Protein AF-A0A2S8EPN7-F1 (afdb_monomer_lite)

Foldseek 3Di:
DVVLVVVLVVLLVVCVVVVHDPVVNCVVSVVSLVVLLCCQVPPDQPDPVVVVSPSHCVVSVVVVVVVCVVVVVVVVVD

pLDDT: mean 89.5, std 4.64, range [62.97, 95.19]

Secondary structure (DSSP, 8-state):
-HHHHHHHHHHHHHHHHTT--HHHHHHHHHHHHHHHHHHHHHS-TT-HHHHHHTS-SHHHHHHHHHHHHHHHHHHHH-

Sequence (78 aa):
MLTVLVMAAVLWGIGWAMGAPLRARLAMVGALYAAVLAIQFTLPGDAALRAATGGSPAPWLALGGVAALVGGYGAGLG

Structure (mmCIF, N/CA/C/O backbone):
data_AF-A0A2S8EPN7-F1
#
_entry.id   AF-A0A2S8EPN7-F1
#
loop_
_atom_site.group_PDB
_atom_site.id
_atom_site.type_symbol
_atom_site.label_atom_id
_atom_site.label_alt_id
_atom_site.label_comp_id
_atom_site.label_asym_id
_atom_site.label_entity_id
_atom_site.label_seq_id
_atom_site.pdbx_PDB_ins_code
_atom_site.Cartn_x
_atom_site.Cartn_y
_atom_site.Cartn_z
_atom_site.occupancy
_atom_site.B_iso_or_equiv
_atom_site.auth_seq_id
_atom_site.auth_comp_id
_atom_site.auth_asym_id
_atom_site.auth_atom_id
_atom_site.pdbx_PDB_model_num
ATOM 1 N N . MET A 1 1 ? -5.500 -3.663 -13.969 1.00 73.12 1 MET A N 1
ATOM 2 C CA . MET A 1 1 ? -5.726 -2.732 -12.827 1.00 73.12 1 MET A CA 1
ATOM 3 C C . MET A 1 1 ? -7.034 -3.006 -12.102 1.00 73.12 1 MET A C 1
ATOM 5 O O . MET A 1 1 ? -6.986 -3.295 -10.916 1.00 73.12 1 MET A O 1
ATOM 9 N N . LEU A 1 2 ? -8.183 -2.956 -12.793 1.00 82.69 2 LEU A N 1
ATOM 10 C CA . LEU A 1 2 ? -9.504 -3.181 -12.184 1.00 82.69 2 LEU A CA 1
ATOM 11 C C . LEU A 1 2 ? -9.588 -4.508 -11.413 1.00 82.69 2 LEU A C 1
ATOM 13 O O . LEU A 1 2 ? -10.089 -4.537 -10.299 1.00 82.69 2 LEU A O 1
ATOM 17 N N . THR A 1 3 ? -9.024 -5.581 -11.968 1.00 83.62 3 THR A N 1
ATOM 18 C CA . THR A 1 3 ? -8.947 -6.907 -11.332 1.00 83.62 3 THR A CA 1
ATOM 19 C C . THR A 1 3 ? -8.303 -6.875 -9.946 1.00 83.62 3 THR A C 1
ATOM 21 O O . THR A 1 3 ? -8.846 -7.431 -8.997 1.00 83.62 3 THR A O 1
ATOM 24 N N . VAL A 1 4 ? -7.175 -6.176 -9.807 1.00 84.88 4 VAL A N 1
ATOM 25 C CA . VAL A 1 4 ? -6.460 -6.033 -8.531 1.00 84.88 4 VAL A CA 1
ATOM 26 C C . VAL A 1 4 ? -7.278 -5.211 -7.533 1.00 84.88 4 VAL A C 1
ATOM 28 O O . VAL A 1 4 ? -7.324 -5.552 -6.356 1.00 84.88 4 VAL A O 1
ATOM 31 N N . LEU A 1 5 ? -7.967 -4.162 -7.993 1.00 85.56 5 LEU A N 1
ATOM 32 C CA . LEU A 1 5 ? -8.855 -3.362 -7.141 1.00 85.56 5 LEU A CA 1
ATOM 33 C C . LEU A 1 5 ? -10.061 -4.176 -6.654 1.00 85.56 5 LEU A C 1
ATOM 35 O O . LEU A 1 5 ? -10.425 -4.085 -5.485 1.00 85.56 5 LEU A O 1
ATOM 39 N N . VAL A 1 6 ? -10.635 -5.019 -7.517 1.00 89.88 6 VAL A N 1
ATOM 40 C CA . VAL A 1 6 ? -11.696 -5.963 -7.140 1.00 89.88 6 VAL A CA 1
ATOM 41 C C . VAL A 1 6 ? -11.177 -6.970 -6.114 1.00 89.88 6 VAL A C 1
ATOM 43 O O . VAL A 1 6 ? -11.834 -7.185 -5.102 1.00 89.88 6 VAL A O 1
ATOM 46 N N . MET A 1 7 ? -9.977 -7.531 -6.301 1.00 86.31 7 MET A N 1
ATOM 47 C CA . MET A 1 7 ? -9.352 -8.396 -5.292 1.00 86.31 7 MET A CA 1
ATOM 48 C C . MET A 1 7 ? -9.153 -7.673 -3.958 1.00 86.31 7 MET A C 1
ATOM 50 O O . MET A 1 7 ? -9.476 -8.233 -2.916 1.00 86.31 7 MET A O 1
ATOM 54 N N . ALA A 1 8 ? -8.662 -6.433 -3.973 1.00 87.56 8 ALA A N 1
ATOM 55 C CA . ALA A 1 8 ? -8.490 -5.641 -2.760 1.00 87.56 8 ALA A CA 1
ATOM 56 C C . ALA A 1 8 ? -9.834 -5.399 -2.048 1.00 87.56 8 ALA A C 1
ATOM 58 O O . ALA A 1 8 ? -9.922 -5.574 -0.834 1.00 87.5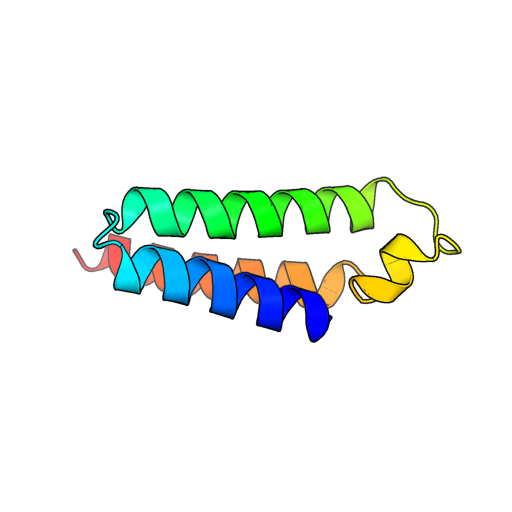6 8 ALA A O 1
ATOM 59 N N . ALA A 1 9 ? -10.891 -5.074 -2.800 1.00 88.50 9 ALA A N 1
ATOM 60 C CA . ALA A 1 9 ? -12.243 -4.904 -2.273 1.00 88.50 9 ALA A CA 1
ATOM 61 C C . ALA A 1 9 ? -12.804 -6.206 -1.677 1.00 88.50 9 ALA A C 1
ATOM 63 O O . ALA A 1 9 ? -13.381 -6.181 -0.592 1.00 88.50 9 ALA A O 1
ATOM 64 N N . VAL A 1 10 ? -12.589 -7.347 -2.340 1.00 90.62 10 VAL A N 1
ATOM 65 C CA . VAL A 1 10 ? -13.002 -8.669 -1.846 1.00 90.62 10 VAL A CA 1
ATOM 66 C C . VAL A 1 10 ? -12.246 -9.036 -0.569 1.00 90.62 10 VAL A C 1
ATOM 68 O O . VAL A 1 10 ? -12.878 -9.400 0.419 1.00 90.62 10 VAL A O 1
ATOM 71 N N . LEU A 1 11 ? -10.917 -8.891 -0.540 1.00 86.38 11 LEU A N 1
ATOM 72 C CA . LEU A 1 11 ? -10.102 -9.165 0.651 1.00 86.38 11 LEU A CA 1
ATOM 73 C C . LEU A 1 11 ? -10.523 -8.291 1.834 1.00 86.38 11 LEU A C 1
ATOM 75 O O . LEU A 1 11 ? -10.637 -8.775 2.961 1.00 86.38 11 LEU A O 1
ATOM 79 N N . TRP A 1 12 ? -10.798 -7.013 1.576 1.00 86.00 12 TRP A N 1
ATOM 80 C CA . TRP A 1 12 ? -11.289 -6.094 2.592 1.00 86.00 12 TRP A CA 1
ATOM 81 C C . TRP A 1 12 ? -12.689 -6.472 3.087 1.00 86.00 12 TRP A C 1
ATOM 83 O O . TRP A 1 12 ? -12.922 -6.490 4.295 1.00 86.00 12 TRP A O 1
ATOM 93 N N . GLY A 1 13 ? -13.604 -6.817 2.176 1.00 87.38 13 GLY A N 1
ATOM 94 C CA . GLY A 1 13 ? -14.967 -7.249 2.492 1.00 87.38 13 GLY A CA 1
ATOM 95 C C . GLY A 1 13 ? -15.005 -8.542 3.307 1.00 87.38 13 GLY A C 1
ATOM 96 O O . GLY A 1 13 ? -15.735 -8.619 4.291 1.00 87.38 13 GLY A O 1
ATOM 97 N N . ILE A 1 14 ? -14.157 -9.520 2.972 1.00 88.38 14 ILE A N 1
ATOM 98 C CA . ILE A 1 14 ? -13.988 -10.757 3.749 1.00 88.38 14 ILE A CA 1
ATOM 99 C C . ILE A 1 14 ? -13.443 -10.433 5.141 1.00 88.38 14 ILE A C 1
ATOM 101 O O . ILE A 1 14 ? -14.020 -10.856 6.139 1.00 88.38 14 ILE A O 1
ATOM 105 N N . GLY A 1 15 ? -12.380 -9.627 5.234 1.00 84.75 15 GLY A N 1
ATOM 106 C CA . GLY A 1 15 ? -11.836 -9.193 6.522 1.00 84.75 15 GLY A CA 1
ATOM 107 C C . GLY A 1 15 ? -12.865 -8.441 7.373 1.00 84.75 15 GLY A C 1
ATOM 108 O O . GLY A 1 15 ? -12.861 -8.569 8.599 1.00 84.75 15 GLY A O 1
ATOM 109 N N . TRP A 1 16 ? -13.766 -7.690 6.731 1.00 89.25 16 TRP A N 1
ATOM 110 C CA . TRP A 1 16 ? -14.906 -7.042 7.375 1.00 89.25 16 TRP A CA 1
ATOM 111 C C . TRP A 1 16 ? -15.932 -8.041 7.902 1.00 89.25 16 TRP A C 1
ATOM 113 O O . TRP A 1 16 ? -16.233 -8.001 9.095 1.00 89.25 16 TRP A O 1
ATOM 123 N N . ALA A 1 17 ? -16.383 -8.974 7.066 1.00 90.69 17 ALA A N 1
ATOM 124 C CA . ALA A 1 17 ? -17.344 -10.009 7.441 1.00 90.69 17 ALA A CA 1
ATOM 125 C C . ALA A 1 17 ? -16.824 -10.933 8.558 1.00 90.69 17 ALA A C 1
ATOM 127 O O . ALA A 1 17 ? -17.589 -11.357 9.417 1.00 90.69 17 ALA A O 1
ATOM 128 N N . MET A 1 18 ? -15.517 -11.203 8.586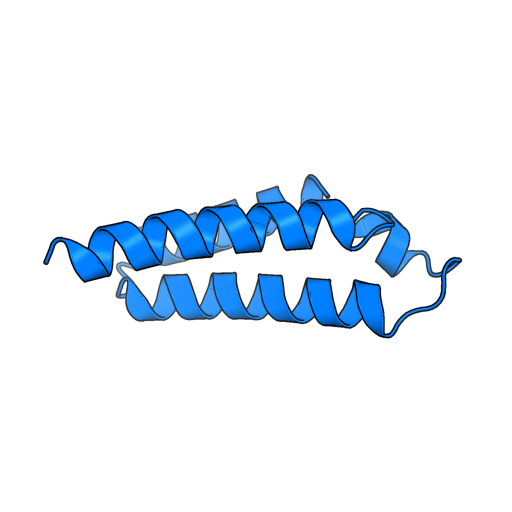 1.00 8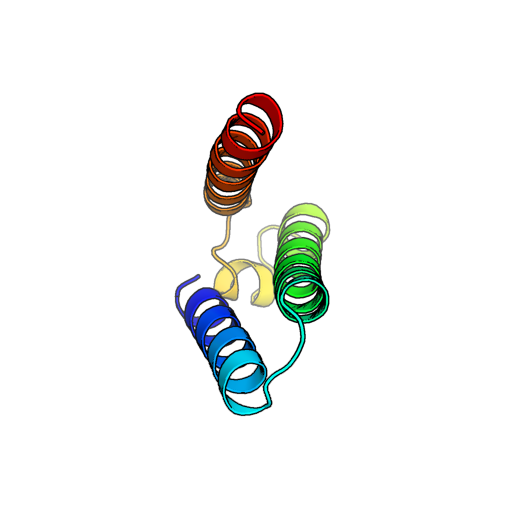9.06 18 MET A N 1
ATOM 129 C CA . MET A 1 18 ? -14.869 -12.025 9.615 1.00 89.06 18 MET A CA 1
ATOM 130 C C . MET A 1 18 ? -14.580 -11.269 10.921 1.00 89.06 18 MET A C 1
ATOM 132 O O . MET A 1 18 ? -14.011 -11.846 11.844 1.00 89.06 18 MET A O 1
ATOM 136 N N . GLY A 1 19 ? -14.898 -9.972 11.010 1.00 88.69 19 GLY A N 1
ATOM 137 C CA . GLY A 1 19 ? -14.605 -9.173 12.202 1.00 88.69 19 GLY A CA 1
ATOM 138 C C . GLY A 1 19 ? -13.107 -8.963 12.461 1.00 88.69 19 GLY A C 1
ATOM 139 O O . GLY A 1 19 ? -12.723 -8.601 13.570 1.00 88.69 19 GLY A O 1
ATOM 140 N N . ALA A 1 20 ? -12.244 -9.155 11.455 1.00 87.25 20 ALA A N 1
ATOM 141 C CA . ALA A 1 20 ? -10.796 -9.033 11.619 1.00 87.25 20 ALA A CA 1
ATOM 142 C C . ALA A 1 20 ? -10.408 -7.609 12.064 1.00 87.25 20 ALA A C 1
ATOM 144 O O . ALA A 1 20 ? -11.022 -6.648 11.593 1.00 87.25 20 ALA A O 1
ATOM 145 N N . PRO A 1 21 ? -9.385 -7.424 12.913 1.00 90.25 21 PRO A N 1
ATOM 146 C CA . PRO A 1 21 ? -8.974 -6.094 13.354 1.00 90.25 21 PRO A CA 1
ATOM 147 C C . PRO A 1 21 ? -8.479 -5.244 12.176 1.00 90.25 21 PRO A C 1
ATOM 149 O O . PRO A 1 21 ? -7.864 -5.756 11.239 1.00 90.25 21 PRO A O 1
ATOM 152 N N . LEU A 1 22 ? -8.686 -3.923 12.248 1.00 87.19 22 LEU A N 1
ATOM 153 C CA . LEU A 1 22 ? -8.309 -2.976 11.185 1.00 87.19 22 LEU A CA 1
ATOM 154 C C . LEU A 1 22 ? -6.841 -3.131 10.753 1.00 87.19 22 LEU A C 1
ATOM 156 O O . LEU A 1 22 ? -6.543 -3.117 9.562 1.00 87.19 22 LEU A O 1
ATOM 160 N N . ARG A 1 23 ? -5.937 -3.359 11.716 1.00 89.81 23 ARG A N 1
ATOM 161 C CA . ARG A 1 23 ? -4.503 -3.587 11.466 1.00 89.81 23 ARG A CA 1
ATOM 162 C C . ARG A 1 23 ? -4.247 -4.779 10.540 1.00 89.81 23 ARG A C 1
ATOM 164 O O . ARG A 1 23 ? -3.413 -4.679 9.648 1.00 89.81 23 ARG A O 1
ATOM 171 N N . ALA A 1 24 ? -4.981 -5.879 10.715 1.00 88.06 24 ALA A N 1
ATOM 172 C CA . ALA A 1 24 ? -4.842 -7.061 9.867 1.00 88.06 24 ALA A CA 1
ATOM 173 C C . ALA A 1 24 ? -5.356 -6.793 8.446 1.00 88.06 24 ALA A C 1
ATOM 175 O O . ALA A 1 24 ? -4.699 -7.153 7.474 1.00 88.06 24 ALA A O 1
ATOM 176 N N . ARG A 1 25 ? -6.485 -6.087 8.312 1.00 89.62 25 ARG A N 1
ATOM 177 C CA . ARG A 1 25 ? -7.041 -5.720 6.999 1.00 89.62 25 ARG A CA 1
ATOM 178 C C . ARG A 1 25 ? -6.094 -4.808 6.218 1.00 89.62 25 ARG A C 1
ATOM 180 O O . ARG A 1 25 ? -5.862 -5.032 5.032 1.00 89.62 25 ARG A O 1
ATOM 187 N N . LEU A 1 26 ? -5.502 -3.823 6.897 1.00 89.62 26 LEU A N 1
ATOM 188 C CA . LEU A 1 26 ? -4.484 -2.944 6.320 1.00 89.62 26 LEU A CA 1
ATOM 189 C C . LEU A 1 26 ? -3.225 -3.719 5.920 1.00 89.62 26 LEU A C 1
ATOM 191 O O . LEU A 1 26 ? -2.696 -3.472 4.842 1.00 89.62 26 LEU A O 1
ATOM 195 N N . ALA A 1 27 ? -2.776 -4.682 6.731 1.00 91.81 27 ALA A N 1
ATOM 196 C CA . ALA A 1 27 ? -1.636 -5.529 6.386 1.00 91.81 27 ALA A CA 1
ATOM 197 C C . ALA A 1 27 ? -1.903 -6.376 5.130 1.00 91.81 27 ALA A C 1
ATOM 199 O O . ALA A 1 27 ? -1.040 -6.461 4.261 1.00 91.81 27 ALA A O 1
ATOM 200 N N . MET A 1 28 ? -3.103 -6.947 4.986 1.00 89.62 28 MET A N 1
ATOM 201 C CA . MET A 1 28 ? -3.480 -7.734 3.805 1.00 89.62 28 MET A CA 1
ATOM 202 C C . MET A 1 28 ? -3.502 -6.888 2.527 1.00 89.62 28 MET A C 1
ATOM 204 O O . MET A 1 28 ? -2.908 -7.271 1.519 1.00 89.62 28 MET A O 1
ATOM 208 N N . VAL A 1 29 ? -4.153 -5.721 2.566 1.00 90.88 29 VAL A N 1
ATOM 209 C CA . VAL A 1 29 ? -4.195 -4.804 1.415 1.00 90.88 29 VAL A CA 1
ATOM 210 C C . VAL A 1 29 ? -2.808 -4.232 1.119 1.00 90.88 29 VAL A C 1
ATOM 212 O O . VAL A 1 29 ? -2.414 -4.156 -0.043 1.00 90.88 29 VAL A O 1
ATOM 215 N N . GLY A 1 30 ? -2.039 -3.888 2.153 1.00 92.50 30 GLY A N 1
ATOM 216 C CA . GLY A 1 30 ? -0.663 -3.416 2.027 1.00 92.50 30 GLY A CA 1
ATOM 217 C C . GLY A 1 30 ? 0.258 -4.457 1.392 1.00 92.50 30 GLY A C 1
ATOM 218 O O . GLY A 1 30 ? 1.035 -4.115 0.504 1.00 92.50 30 GLY A O 1
ATOM 219 N N . ALA A 1 31 ? 0.128 -5.730 1.769 1.00 93.94 31 ALA A N 1
ATOM 220 C CA . ALA A 1 31 ? 0.875 -6.828 1.162 1.00 93.94 31 ALA A CA 1
ATOM 221 C C . ALA A 1 31 ? 0.514 -7.018 -0.320 1.00 93.94 31 ALA A C 1
ATOM 223 O O . ALA A 1 31 ? 1.412 -7.139 -1.153 1.00 93.94 31 ALA A O 1
ATOM 224 N N . LEU A 1 32 ? -0.780 -6.977 -0.669 1.00 92.25 32 LEU A N 1
ATOM 225 C CA . LEU A 1 32 ? -1.224 -7.029 -2.066 1.00 92.25 32 LEU A CA 1
ATOM 226 C C . LEU A 1 32 ? -0.647 -5.858 -2.877 1.00 92.25 32 LEU A C 1
ATOM 228 O O . LEU 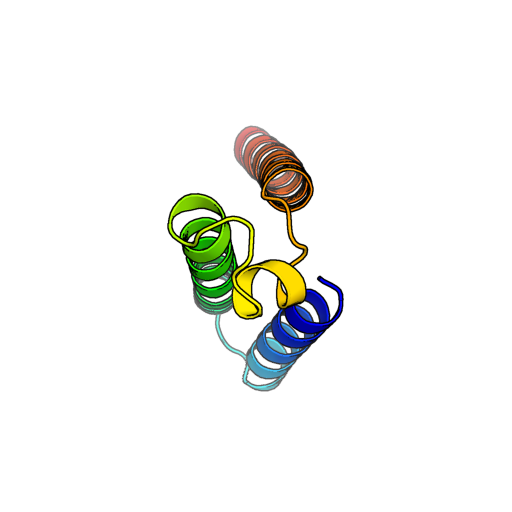A 1 32 ? -0.118 -6.063 -3.968 1.00 92.25 32 LEU A O 1
ATOM 232 N N . TYR A 1 33 ? -0.711 -4.641 -2.338 1.00 93.56 33 TYR A N 1
ATOM 233 C CA . TYR A 1 33 ? -0.155 -3.448 -2.974 1.00 93.56 33 TYR A CA 1
ATOM 234 C C . TYR A 1 33 ? 1.367 -3.553 -3.173 1.00 93.56 33 TYR A C 1
ATOM 236 O O . TYR A 1 33 ? 1.867 -3.285 -4.266 1.00 93.56 33 TYR A O 1
ATOM 244 N N . ALA A 1 34 ? 2.103 -4.008 -2.155 1.00 95.06 34 ALA A N 1
ATOM 245 C CA . ALA A 1 34 ? 3.549 -4.207 -2.233 1.00 95.06 34 ALA A CA 1
ATOM 246 C C . ALA A 1 34 ? 3.935 -5.261 -3.283 1.00 95.06 34 ALA A C 1
ATOM 248 O O . ALA A 1 34 ? 4.866 -5.039 -4.057 1.00 95.06 34 ALA A O 1
ATOM 249 N N . ALA A 1 35 ? 3.195 -6.371 -3.367 1.00 94.00 35 ALA A N 1
ATOM 250 C CA . ALA A 1 35 ? 3.408 -7.394 -4.389 1.00 94.00 35 ALA A CA 1
ATOM 251 C C . ALA A 1 35 ? 3.207 -6.836 -5.807 1.00 94.00 35 ALA A C 1
ATOM 253 O O . ALA A 1 35 ? 3.991 -7.124 -6.710 1.00 94.00 35 ALA A O 1
ATOM 254 N N . VAL A 1 36 ? 2.193 -5.991 -6.005 1.00 93.69 36 VAL A N 1
ATOM 255 C CA . VAL A 1 36 ? 1.942 -5.351 -7.301 1.00 93.69 36 VAL A CA 1
ATOM 256 C C . VAL A 1 36 ? 3.057 -4.375 -7.665 1.00 93.69 36 VAL A C 1
ATOM 258 O O . VAL A 1 36 ? 3.529 -4.403 -8.799 1.00 93.69 36 VAL A O 1
ATOM 261 N N . LEU A 1 37 ? 3.537 -3.558 -6.725 1.00 94.12 37 LEU A N 1
ATOM 262 C CA . LEU A 1 37 ? 4.704 -2.708 -6.973 1.00 94.12 37 LEU A CA 1
ATOM 263 C C . LEU A 1 37 ? 5.937 -3.540 -7.333 1.00 94.12 37 LEU A C 1
ATOM 265 O O . LEU A 1 37 ? 6.606 -3.226 -8.316 1.00 94.12 37 LEU A O 1
ATOM 269 N N . ALA A 1 38 ? 6.204 -4.625 -6.601 1.00 94.56 38 ALA A N 1
ATOM 270 C CA . ALA A 1 38 ? 7.299 -5.533 -6.919 1.00 94.56 38 ALA A CA 1
ATOM 271 C C . ALA A 1 38 ? 7.171 -6.064 -8.353 1.00 94.56 38 ALA A C 1
ATOM 273 O O . ALA A 1 38 ? 8.139 -5.994 -9.106 1.00 94.56 38 ALA A O 1
ATOM 274 N N . ILE A 1 39 ? 5.975 -6.485 -8.782 1.00 93.38 39 ILE A N 1
ATOM 275 C CA . ILE A 1 39 ? 5.716 -6.893 -10.171 1.00 93.38 39 ILE A CA 1
ATOM 276 C C . ILE A 1 39 ? 6.069 -5.771 -11.152 1.00 93.38 39 ILE A C 1
ATOM 278 O O . ILE A 1 39 ? 6.764 -6.008 -12.135 1.00 93.38 39 ILE A O 1
ATOM 282 N N . GLN A 1 40 ? 5.628 -4.540 -10.891 1.00 92.31 40 GLN A N 1
ATOM 283 C CA . GLN A 1 40 ? 5.850 -3.425 -11.809 1.00 92.31 40 GLN A CA 1
ATOM 284 C C . GLN A 1 40 ? 7.322 -3.019 -11.954 1.00 92.31 40 GLN A C 1
ATOM 286 O O . GLN A 1 40 ? 7.687 -2.537 -13.026 1.00 92.31 40 GLN A O 1
ATOM 291 N N . PHE A 1 41 ? 8.133 -3.181 -10.905 1.00 93.38 41 PHE A N 1
ATOM 292 C CA . PHE A 1 41 ? 9.548 -2.796 -10.904 1.00 93.38 41 PHE A CA 1
ATOM 293 C C . PHE A 1 41 ? 10.505 -3.932 -11.272 1.00 93.38 41 PHE A C 1
ATOM 295 O O . PHE A 1 41 ? 11.604 -3.653 -11.741 1.00 93.38 41 PHE A O 1
ATOM 302 N N . THR A 1 42 ? 10.117 -5.190 -11.054 1.00 94.75 42 THR A N 1
ATOM 303 C CA . THR A 1 42 ? 10.992 -6.348 -11.306 1.00 94.75 42 THR A CA 1
ATOM 304 C C . THR A 1 42 ? 10.712 -7.039 -12.634 1.00 94.75 42 THR A C 1
ATOM 306 O O . THR A 1 42 ? 11.640 -7.593 -13.221 1.00 94.75 42 THR A O 1
ATOM 309 N N . LEU A 1 43 ? 9.466 -7.019 -13.131 1.00 90.56 43 LEU A N 1
ATOM 310 C CA . LEU A 1 43 ? 9.137 -7.687 -14.389 1.00 90.56 43 LEU A CA 1
ATOM 311 C C . LEU A 1 43 ? 9.407 -6.782 -15.604 1.00 90.56 43 LEU A C 1
ATOM 313 O O . LEU A 1 43 ? 9.134 -5.578 -15.556 1.00 90.56 43 LEU A O 1
ATOM 317 N N . PRO A 1 44 ? 9.862 -7.364 -16.728 1.00 89.50 44 PRO A N 1
ATOM 318 C CA . PRO A 1 44 ? 10.071 -6.636 -17.974 1.00 89.50 44 PRO A CA 1
ATOM 319 C C . PRO A 1 44 ? 8.784 -6.054 -18.583 1.00 89.50 44 PRO A C 1
ATOM 321 O O . PRO A 1 44 ? 7.657 -6.446 -18.261 1.00 89.50 44 PRO A O 1
ATOM 324 N N . GLY A 1 45 ? 8.967 -5.113 -19.514 1.00 86.00 45 GLY A N 1
ATOM 325 C CA . GLY A 1 45 ? 7.906 -4.376 -20.208 1.00 86.00 45 GLY A CA 1
ATOM 326 C C . GLY A 1 45 ? 6.834 -5.251 -20.878 1.00 86.00 45 GLY A C 1
ATOM 327 O O . GLY A 1 45 ? 5.644 -4.951 -20.855 1.00 86.00 45 GLY A O 1
ATOM 328 N N . ASP A 1 46 ? 7.238 -6.364 -21.447 1.00 87.25 46 ASP A N 1
ATOM 329 C CA . ASP A 1 46 ? 6.421 -7.289 -22.229 1.00 87.25 46 ASP A CA 1
ATOM 330 C C . ASP A 1 46 ? 5.725 -8.368 -21.387 1.00 87.25 46 ASP A C 1
ATOM 332 O O . ASP A 1 46 ? 4.885 -9.111 -21.895 1.00 87.25 46 ASP A O 1
ATOM 336 N N . ALA A 1 47 ? 6.014 -8.445 -20.085 1.00 90.19 47 ALA A N 1
ATOM 337 C CA . ALA A 1 47 ? 5.439 -9.474 -19.237 1.00 90.19 47 ALA A CA 1
ATOM 338 C C . ALA A 1 47 ? 3.908 -9.337 -19.119 1.00 90.19 47 ALA A C 1
ATOM 340 O O . ALA A 1 47 ? 3.383 -8.335 -18.622 1.00 90.19 47 ALA A O 1
ATOM 341 N N . ALA A 1 48 ? 3.185 -10.398 -19.491 1.00 88.06 48 ALA A N 1
ATOM 342 C CA . ALA A 1 48 ? 1.721 -10.445 -19.453 1.00 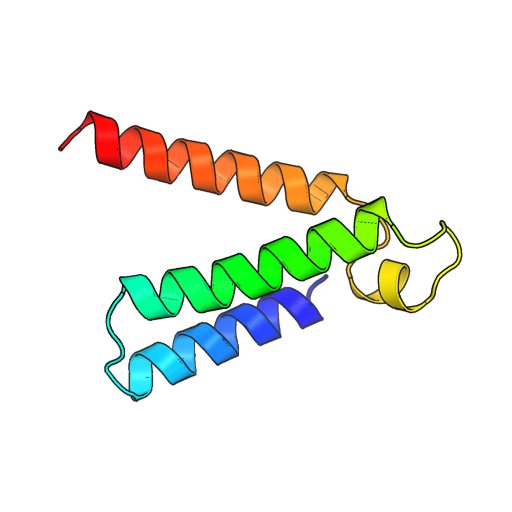88.06 48 ALA A CA 1
ATOM 343 C C . ALA A 1 48 ? 1.147 -10.142 -18.057 1.00 88.06 48 ALA A C 1
ATOM 345 O O . ALA A 1 48 ? 0.133 -9.454 -17.929 1.00 88.06 48 ALA A O 1
ATOM 346 N N . LEU A 1 49 ? 1.830 -10.593 -16.998 1.00 86.94 49 LEU A N 1
ATOM 347 C CA . LEU A 1 49 ? 1.426 -10.319 -15.619 1.00 86.94 49 LEU A CA 1
ATOM 348 C C . LEU A 1 49 ? 1.483 -8.820 -15.295 1.00 86.94 49 LEU A C 1
ATOM 350 O O . LEU A 1 49 ? 0.552 -8.286 -14.697 1.00 86.94 49 LEU A O 1
ATOM 354 N N . ARG A 1 50 ? 2.530 -8.131 -15.765 1.00 89.62 50 ARG A N 1
ATOM 355 C CA . ARG A 1 50 ? 2.696 -6.684 -15.609 1.00 89.62 50 ARG A CA 1
ATOM 356 C C . ARG A 1 50 ? 1.600 -5.930 -16.356 1.00 89.62 50 ARG A C 1
ATOM 358 O O . ARG A 1 50 ? 1.062 -4.960 -15.833 1.00 89.62 50 ARG A O 1
ATOM 365 N N . ALA A 1 51 ? 1.218 -6.386 -17.551 1.00 88.12 51 ALA A N 1
ATOM 366 C CA . ALA A 1 51 ? 0.092 -5.822 -18.296 1.00 88.12 51 ALA A CA 1
ATOM 367 C C . ALA A 1 51 ? -1.245 -6.007 -17.549 1.00 88.12 51 ALA A C 1
ATOM 369 O O . ALA A 1 51 ? -2.016 -5.054 -17.412 1.00 88.12 51 ALA A O 1
ATOM 370 N N . ALA A 1 52 ? -1.489 -7.186 -16.969 1.00 87.56 52 ALA A N 1
ATOM 371 C CA . ALA A 1 52 ? -2.699 -7.477 -16.195 1.00 87.56 52 ALA A CA 1
ATOM 372 C C . ALA A 1 52 ? -2.835 -6.590 -14.937 1.00 87.56 52 ALA A C 1
ATOM 374 O O . ALA A 1 52 ? -3.934 -6.127 -14.591 1.00 87.56 52 ALA A O 1
ATOM 375 N N . THR A 1 53 ? -1.719 -6.264 -14.280 1.00 90.00 53 THR A N 1
ATOM 376 C CA . THR A 1 53 ? -1.666 -5.351 -13.124 1.00 90.00 53 THR A CA 1
ATOM 377 C C . THR A 1 53 ? -1.685 -3.869 -13.506 1.00 90.00 53 THR A C 1
ATOM 379 O O . THR A 1 53 ? -1.847 -3.028 -12.626 1.00 90.00 53 THR A O 1
ATOM 382 N N . GLY A 1 54 ? -1.657 -3.523 -14.799 1.00 86.31 54 GLY A N 1
ATOM 383 C CA . GLY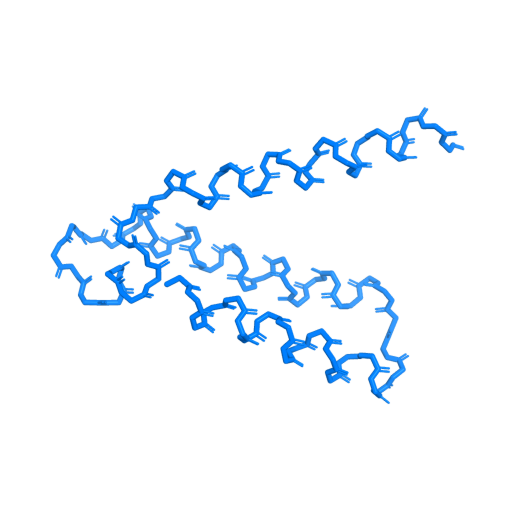 A 1 54 ? -1.812 -2.151 -15.304 1.00 86.31 54 GLY A CA 1
ATOM 384 C C . GLY A 1 54 ? -0.730 -1.650 -16.242 1.00 86.31 54 GLY A C 1
ATOM 385 O O . GLY A 1 54 ? -0.840 -0.541 -16.748 1.00 86.31 54 GLY A O 1
ATOM 386 N N . GLY A 1 55 ? 0.326 -2.426 -16.455 1.00 87.69 55 GLY A N 1
ATOM 387 C CA . GLY A 1 55 ? 1.381 -2.141 -17.426 1.00 87.69 55 GLY A CA 1
ATOM 388 C C . GLY A 1 55 ? 2.277 -0.952 -17.070 1.00 87.69 55 GLY A C 1
ATOM 389 O O . GLY A 1 55 ? 3.253 -0.706 -17.773 1.00 87.69 55 GLY A O 1
ATOM 390 N N . SER A 1 56 ? 2.002 -0.233 -15.981 1.00 88.69 56 SER A N 1
ATOM 391 C CA . SER A 1 56 ? 2.786 0.915 -15.526 1.00 88.69 56 SER A CA 1
ATOM 392 C C . SER A 1 56 ? 2.769 1.046 -13.995 1.00 88.69 56 SER A C 1
ATOM 394 O O . SER A 1 56 ? 1.719 0.846 -13.380 1.00 88.69 56 SER A O 1
ATOM 396 N N . PRO A 1 57 ? 3.908 1.394 -13.363 1.00 91.12 57 PRO A N 1
ATOM 397 C CA . PRO A 1 57 ? 3.972 1.698 -11.932 1.00 91.12 57 PRO A CA 1
ATOM 398 C C . PRO A 1 57 ? 3.322 3.041 -11.561 1.00 91.12 57 PRO A C 1
ATOM 400 O O . PRO A 1 57 ? 2.872 3.194 -10.429 1.00 91.12 57 PRO A O 1
ATOM 403 N N . ALA A 1 58 ? 3.240 4.005 -12.485 1.00 93.12 58 ALA A N 1
ATOM 404 C CA . ALA A 1 58 ? 2.766 5.368 -12.208 1.00 93.12 58 ALA A CA 1
ATOM 405 C C . ALA A 1 58 ? 1.400 5.447 -11.482 1.00 93.12 58 ALA A C 1
ATOM 407 O O . ALA A 1 58 ? 1.328 6.092 -10.435 1.00 93.12 58 ALA A O 1
ATOM 408 N N . PRO A 1 59 ? 0.328 4.780 -11.953 1.00 91.31 59 PRO A N 1
ATOM 409 C CA . PRO A 1 59 ? -0.964 4.798 -11.258 1.00 91.31 59 PRO A CA 1
ATOM 410 C C . PRO A 1 59 ? -0.915 4.180 -9.852 1.00 91.31 59 PRO A C 1
ATOM 412 O O . PRO A 1 59 ? -1.616 4.647 -8.958 1.00 91.31 59 PRO A O 1
ATOM 415 N N . TRP A 1 60 ? -0.071 3.167 -9.628 1.00 92.62 60 TRP A N 1
ATOM 416 C CA . TRP A 1 60 ? 0.105 2.569 -8.302 1.00 92.62 60 TRP A CA 1
ATOM 417 C C . TRP A 1 60 ? 0.794 3.536 -7.343 1.00 92.62 60 TRP A C 1
ATOM 419 O O . TRP A 1 60 ? 0.309 3.734 -6.234 1.00 92.62 60 TRP A O 1
ATOM 429 N N . LEU A 1 61 ? 1.859 4.204 -7.793 1.00 93.69 61 LEU A N 1
ATOM 430 C CA . LEU A 1 61 ? 2.554 5.221 -7.002 1.00 93.69 61 LEU A CA 1
ATOM 431 C C . LEU A 1 61 ? 1.644 6.399 -6.645 1.00 93.69 61 LEU A C 1
ATOM 433 O O . LEU A 1 61 ? 1.685 6.865 -5.510 1.00 93.69 61 LEU A O 1
ATOM 437 N N . ALA A 1 62 ? 0.795 6.850 -7.572 1.00 94.25 62 ALA A N 1
ATOM 438 C CA . ALA A 1 62 ? -0.190 7.891 -7.289 1.00 94.25 62 ALA A CA 1
ATOM 439 C C . ALA A 1 62 ? -1.170 7.453 -6.188 1.00 94.25 62 ALA A C 1
ATOM 441 O O . ALA A 1 62 ? -1.422 8.205 -5.248 1.00 94.25 62 ALA A O 1
ATOM 442 N N . LEU A 1 63 ? -1.666 6.213 -6.260 1.00 91.69 63 LEU A N 1
ATOM 443 C CA . LEU A 1 63 ? -2.565 5.645 -5.256 1.00 91.69 63 LEU A CA 1
ATOM 444 C C . LEU A 1 63 ? -1.895 5.553 -3.875 1.00 91.69 63 LEU A C 1
ATOM 446 O O . LEU A 1 63 ? -2.483 5.959 -2.873 1.00 91.69 63 LEU A O 1
ATOM 450 N N . GLY A 1 64 ? -0.648 5.077 -3.825 1.00 92.88 64 GLY A N 1
ATOM 451 C CA . GLY A 1 64 ? 0.153 5.046 -2.602 1.00 92.88 64 GLY A CA 1
ATOM 452 C C . GLY A 1 64 ? 0.441 6.438 -2.042 1.00 92.88 64 GLY A C 1
ATOM 453 O O . GLY A 1 64 ? 0.358 6.633 -0.833 1.00 92.88 64 GLY A O 1
ATOM 454 N N . GLY A 1 65 ? 0.713 7.417 -2.907 1.00 95.19 65 GLY A N 1
ATOM 455 C CA . GLY A 1 65 ? 0.918 8.812 -2.520 1.00 95.19 65 GLY A CA 1
ATOM 456 C C . GLY A 1 65 ? -0.321 9.415 -1.862 1.00 95.19 65 GLY A C 1
ATOM 457 O O . GLY A 1 65 ? -0.225 9.979 -0.776 1.00 95.19 65 GLY A O 1
ATOM 458 N N . VAL A 1 66 ? -1.501 9.229 -2.460 1.00 95.06 66 VAL A N 1
ATOM 459 C CA . VAL A 1 66 ? -2.771 9.676 -1.865 1.00 95.06 66 VAL A CA 1
ATOM 460 C C . VAL A 1 66 ? -3.026 8.979 -0.527 1.00 95.06 66 VAL A C 1
ATOM 462 O O . VAL A 1 66 ? -3.355 9.645 0.452 1.00 95.06 66 VAL A O 1
ATOM 465 N N . ALA A 1 67 ? -2.826 7.660 -0.445 1.00 91.00 67 ALA A N 1
ATOM 466 C CA . ALA A 1 67 ? -3.002 6.916 0.802 1.00 91.00 67 ALA A CA 1
ATOM 467 C C . ALA A 1 67 ? -2.052 7.400 1.914 1.00 91.00 67 ALA A C 1
ATOM 469 O O . ALA A 1 67 ? -2.475 7.552 3.060 1.00 91.00 67 ALA A O 1
ATOM 470 N N . ALA A 1 68 ? -0.792 7.688 1.575 1.00 92.69 68 ALA A N 1
ATOM 471 C CA . ALA A 1 68 ? 0.195 8.220 2.509 1.00 92.69 68 ALA A CA 1
ATOM 472 C C . ALA A 1 68 ? -0.166 9.632 2.987 1.00 92.69 68 ALA A C 1
ATOM 474 O O . ALA A 1 68 ? -0.051 9.913 4.177 1.00 92.69 68 ALA A O 1
ATOM 475 N N . LEU A 1 69 ? -0.652 10.499 2.092 1.00 94.44 69 LEU A N 1
ATOM 476 C CA . LEU A 1 69 ? -1.113 11.844 2.445 1.00 94.44 69 LEU A CA 1
ATOM 477 C C . LEU A 1 69 ? -2.304 11.799 3.405 1.00 94.44 69 LEU A C 1
ATOM 479 O O . LEU A 1 69 ? -2.278 12.457 4.440 1.00 94.44 69 LEU A O 1
ATOM 483 N N . VAL A 1 70 ? -3.322 10.991 3.098 1.00 92.50 70 VAL A N 1
ATOM 484 C CA . VAL A 1 70 ? -4.509 10.840 3.953 1.00 92.50 70 VAL A CA 1
ATOM 485 C C . VAL A 1 70 ? -4.132 10.255 5.315 1.00 92.50 70 VAL A C 1
ATOM 487 O O . VAL A 1 70 ? -4.540 10.787 6.347 1.00 92.50 70 VAL A O 1
ATOM 490 N N . GLY A 1 71 ? -3.331 9.186 5.334 1.00 88.50 71 GLY A N 1
ATOM 491 C CA . GLY A 1 71 ? -2.888 8.545 6.572 1.00 88.50 71 GLY A CA 1
ATOM 492 C C . GLY A 1 71 ? -1.994 9.449 7.423 1.00 88.50 71 GLY A C 1
ATOM 493 O O . GLY A 1 71 ? -2.188 9.536 8.633 1.00 88.50 71 GLY A O 1
ATOM 494 N N . GLY A 1 72 ? -1.054 10.158 6.795 1.00 92.19 72 GLY A N 1
ATOM 495 C CA . GLY A 1 72 ? -0.163 11.105 7.462 1.00 92.19 72 GLY A CA 1
ATOM 496 C C . GLY A 1 72 ? -0.907 12.317 8.017 1.00 92.19 72 GLY A C 1
ATOM 497 O O . GLY A 1 72 ? -0.657 12.715 9.150 1.00 92.19 72 GLY A O 1
ATOM 498 N N . TYR A 1 73 ? -1.870 12.857 7.266 1.00 92.06 73 TYR A N 1
ATOM 499 C CA . TYR A 1 73 ? -2.731 13.940 7.739 1.00 92.06 73 TYR A CA 1
ATOM 500 C C . TYR A 1 73 ? -3.559 13.510 8.955 1.00 92.06 73 TYR A C 1
ATOM 502 O O . TYR A 1 73 ? -3.569 14.206 9.964 1.00 92.06 73 TYR A O 1
ATOM 510 N N . GLY A 1 74 ? -4.191 12.332 8.900 1.00 88.94 74 GLY A N 1
ATOM 511 C CA . GLY A 1 74 ? -4.946 11.793 10.032 1.00 88.94 74 GLY A CA 1
ATOM 512 C C . GLY A 1 74 ? -4.082 11.556 11.273 1.00 88.94 74 GLY A C 1
ATOM 513 O O . GLY A 1 74 ? -4.510 11.869 12.377 1.00 88.94 74 GLY A O 1
ATOM 514 N N . ALA A 1 75 ? -2.855 11.057 11.097 1.00 88.38 75 ALA A N 1
ATOM 515 C CA . ALA A 1 75 ? -1.912 10.861 12.197 1.00 88.38 75 ALA A CA 1
ATOM 516 C C . ALA A 1 75 ? -1.376 12.178 12.782 1.00 88.38 75 ALA A C 1
ATOM 518 O O . ALA A 1 75 ? -1.048 12.214 13.958 1.00 88.38 75 ALA A O 1
ATOM 519 N N . GLY A 1 76 ? -1.272 13.243 11.981 1.00 86.81 76 GLY A N 1
ATOM 520 C CA . GLY A 1 76 ? -0.834 14.563 12.446 1.00 86.81 76 GLY A CA 1
ATOM 521 C C . GLY A 1 76 ? -1.923 15.382 13.147 1.00 86.81 76 GLY A C 1
ATOM 522 O O . GLY A 1 76 ? -1.604 16.376 13.792 1.00 86.81 76 GLY A O 1
ATOM 523 N N . LEU A 1 77 ? -3.193 14.991 13.003 1.00 88.00 77 LEU A N 1
ATOM 524 C CA . LEU A 1 77 ? -4.335 15.616 13.678 1.00 88.00 77 LEU A CA 1
ATOM 525 C C . LEU A 1 77 ? -4.745 14.921 14.988 1.00 88.00 77 LEU A C 1
ATOM 527 O O . LEU A 1 77 ? -5.564 15.481 15.719 1.00 88.00 77 LEU A O 1
ATOM 531 N N . GLY A 1 78 ? -4.256 13.704 15.240 1.00 62.97 78 GLY A N 1
ATOM 532 C CA . GLY A 1 78 ? -4.537 12.914 16.447 1.00 62.97 78 GLY A CA 1
ATOM 533 C C . GLY A 1 78 ? -3.434 13.029 17.484 1.00 62.97 78 GLY A C 1
ATOM 534 O O . GLY A 1 78 ? -3.770 12.876 18.678 1.00 62.97 78 GLY A O 1
#

Radius of gyration: 14.09 Å; chains: 1; bounding box: 28×28×39 Å